Protein AF-T1EJN1-F1 (afdb_monomer_lite)

Radius of gyration: 19.74 Å; chains: 1; bounding box: 43×26×52 Å

Foldseek 3Di:
DDDPCQALPPDQPDPVSNSNPPCPPNEDPQWDQFPVRDTDGVCQQCPPDCPVVVCSSNPPPADPQWDQFPPQRDTHHLCQQLVVDQPSDDVVDDTSVSNPPD

Sequence (102 aa):
CLENSAKCNGTVECKDGSDEKDCFHKCQDNQFQCANDQCVDINNKCDGANDCGDGSDEQNCCHLEYFKCLTTGKCLPPQHLCDGTPDCSDPGIFDNSDESQC

Secondary structure (DSSP, 8-state):
---GGGTTSSS--STT-HHHHS-S--S-TTEEEPTTS-EEEGGGTTSSS-TTSSSHHHHT---TTSEEPTTT--EE-GGGSSSSS-TT-BTTB---TTTTT-

Structure (mmCIF, N/CA/C/O backbone):
data_AF-T1EJN1-F1
#
_entry.id   AF-T1EJN1-F1
#
loop_
_atom_site.group_PDB
_atom_site.id
_atom_site.type_symbol
_atom_site.label_atom_id
_atom_site.label_alt_id
_atom_site.label_comp_id
_atom_site.label_asym_id
_atom_site.label_entity_id
_atom_site.label_seq_id
_atom_site.pdbx_PDB_ins_code
_atom_site.Cartn_x
_atom_site.Cartn_y
_atom_site.Cartn_z
_atom_site.occupancy
_atom_site.B_iso_or_equiv
_atom_site.auth_seq_id
_atom_site.auth_comp_id
_atom_site.auth_asym_id
_atom_site.auth_atom_id
_atom_site.pdbx_PDB_model_num
ATOM 1 N N . CYS A 1 1 ? -21.432 -4.642 32.708 1.00 56.53 1 CYS A N 1
ATOM 2 C CA . CYS A 1 1 ? -20.525 -3.988 31.748 1.00 56.53 1 CYS A CA 1
ATOM 3 C C . CYS A 1 1 ? -20.874 -4.576 30.399 1.00 56.53 1 CYS A C 1
ATOM 5 O O . CYS A 1 1 ? -21.064 -5.787 30.356 1.00 56.53 1 CYS A O 1
ATOM 7 N N . LEU A 1 2 ? -21.158 -3.721 29.420 1.00 65.62 2 LEU A N 1
ATOM 8 C CA . LEU A 1 2 ? -21.819 -4.092 28.171 1.00 65.62 2 LEU A CA 1
ATOM 9 C C . LEU A 1 2 ? -21.049 -5.170 27.391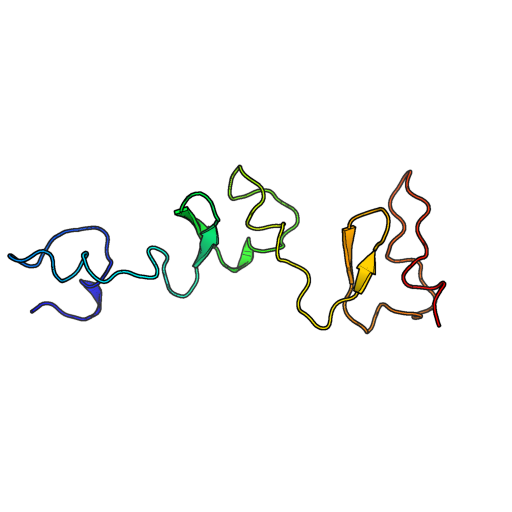 1.00 65.62 2 LEU A C 1
ATOM 11 O O . LEU A 1 2 ? -19.879 -5.436 27.666 1.00 65.62 2 LEU A O 1
ATOM 15 N N . GLU A 1 3 ? -21.755 -5.821 26.466 1.00 65.69 3 GLU A N 1
ATOM 16 C CA . GLU A 1 3 ? -21.208 -6.813 25.537 1.00 65.69 3 GLU A CA 1
ATOM 17 C C . GLU A 1 3 ? -19.947 -6.297 24.829 1.00 65.69 3 GLU A C 1
ATOM 19 O O . GLU A 1 3 ? -19.773 -5.092 24.667 1.00 65.69 3 GLU A O 1
ATOM 24 N N . ASN A 1 4 ? -19.080 -7.206 24.361 1.00 60.66 4 ASN A N 1
ATOM 25 C CA . ASN A 1 4 ? -17.835 -6.860 23.652 1.00 60.66 4 ASN A CA 1
ATOM 26 C C . ASN A 1 4 ? -18.035 -5.845 22.510 1.00 60.66 4 ASN A C 1
ATOM 28 O O . ASN A 1 4 ? -17.113 -5.106 22.195 1.00 60.66 4 ASN A O 1
ATOM 32 N N . SER A 1 5 ? -19.237 -5.783 21.928 1.00 63.69 5 SER A N 1
ATOM 33 C CA . SER A 1 5 ? -19.585 -4.845 20.858 1.00 63.69 5 SER A CA 1
ATOM 34 C C . SER A 1 5 ? -19.685 -3.376 21.295 1.00 63.69 5 SER A C 1
ATOM 36 O O . SER A 1 5 ? -19.709 -2.504 20.433 1.00 63.69 5 SER A O 1
ATOM 38 N N . ALA A 1 6 ? -19.774 -3.101 22.598 1.00 70.94 6 ALA A N 1
ATOM 39 C CA . ALA A 1 6 ? -19.781 -1.748 23.155 1.00 70.94 6 ALA A CA 1
ATOM 40 C C . ALA A 1 6 ? -18.375 -1.248 23.515 1.00 70.94 6 ALA A C 1
ATOM 42 O O . ALA A 1 6 ? -18.224 -0.145 24.018 1.00 70.94 6 ALA A O 1
ATOM 43 N N . LYS A 1 7 ? -17.338 -2.069 23.319 1.00 72.19 7 LYS A N 1
ATOM 44 C CA . LYS A 1 7 ? -15.951 -1.673 23.552 1.00 72.19 7 LYS A CA 1
ATOM 45 C C . LYS A 1 7 ? -15.420 -1.004 22.283 1.00 72.19 7 LYS A C 1
ATOM 47 O O . LYS A 1 7 ? -15.498 -1.618 21.222 1.00 72.19 7 LYS A O 1
ATOM 52 N N . CYS A 1 8 ? -14.849 0.194 22.393 1.00 72.75 8 CYS A N 1
ATOM 53 C CA . CYS A 1 8 ? -14.272 0.937 21.267 1.00 72.75 8 CYS A CA 1
ATOM 54 C C . CYS A 1 8 ? -15.258 1.218 20.116 1.00 72.75 8 CYS A C 1
ATOM 56 O O . CYS A 1 8 ? -14.876 1.190 18.945 1.00 72.75 8 CYS A O 1
ATOM 58 N N . ASN A 1 9 ? -16.534 1.452 20.419 1.00 74.31 9 ASN A N 1
ATOM 59 C CA . ASN A 1 9 ? -17.544 1.758 19.406 1.00 74.31 9 ASN A CA 1
ATOM 60 C C . ASN A 1 9 ? -17.737 3.268 19.180 1.00 74.31 9 ASN A C 1
ATOM 62 O O . ASN A 1 9 ? -18.583 3.668 18.378 1.00 74.31 9 ASN A O 1
ATOM 66 N N . GLY A 1 10 ? -16.955 4.109 19.862 1.00 71.00 10 GLY A N 1
ATOM 67 C CA . GLY A 1 10 ? -17.003 5.563 19.731 1.00 71.00 10 GLY A CA 1
ATOM 68 C C . GLY A 1 10 ? -18.109 6.223 20.555 1.00 71.00 10 GLY A C 1
ATOM 69 O O . GLY A 1 10 ? -18.288 7.442 20.473 1.00 71.00 10 GLY A O 1
ATOM 70 N N . THR A 1 11 ? -18.843 5.458 21.365 1.00 72.38 11 THR A N 1
ATOM 71 C CA . THR A 1 11 ? -19.845 5.973 22.299 1.00 72.38 11 THR A CA 1
ATOM 72 C C . THR A 1 11 ? -19.515 5.563 23.723 1.00 72.38 11 THR A C 1
ATOM 74 O O . THR A 1 11 ? -19.349 4.393 24.026 1.00 72.38 11 THR A O 1
ATOM 77 N N . VAL A 1 12 ? -19.455 6.544 24.628 1.00 78.56 12 VAL A N 1
ATOM 78 C CA . VAL A 1 12 ? -19.285 6.275 26.060 1.00 78.56 12 VAL A CA 1
ATOM 79 C C . VAL A 1 12 ? -20.608 5.757 26.619 1.00 78.56 12 VAL A C 1
ATOM 81 O O . VAL A 1 12 ? -21.506 6.532 26.957 1.00 78.56 12 VAL A O 1
ATOM 84 N N . GLU A 1 13 ? -20.730 4.441 26.710 1.00 78.44 13 GLU A N 1
ATOM 85 C CA . GLU A 1 13 ? -21.891 3.743 27.255 1.00 78.44 13 GLU A CA 1
ATOM 86 C C . GLU A 1 13 ? -21.646 3.299 28.704 1.00 78.44 13 GLU A C 1
ATOM 88 O O . GLU A 1 13 ? -22.573 3.223 29.521 1.00 78.44 13 GLU A O 1
ATOM 93 N N . CYS A 1 14 ? -20.388 3.058 29.082 1.00 78.12 14 CYS A N 1
ATOM 94 C CA . CYS A 1 14 ? -20.028 2.796 30.469 1.00 78.12 14 CYS A CA 1
ATOM 95 C C . CYS A 1 14 ? -19.942 4.102 31.273 1.00 7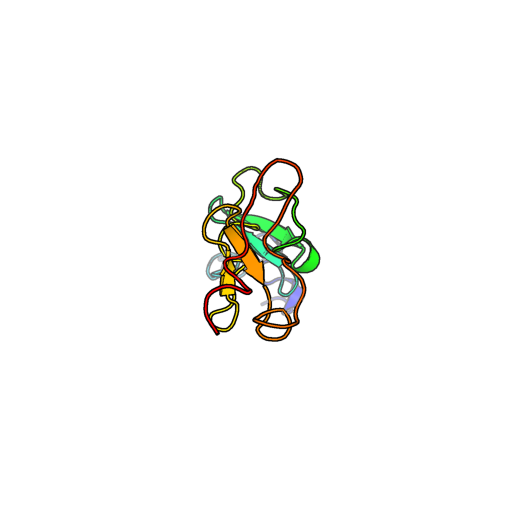8.12 14 CYS A C 1
ATOM 97 O O . CYS A 1 14 ? -19.319 5.076 30.867 1.00 78.12 14 CYS A O 1
ATOM 99 N N . LYS A 1 15 ? -20.493 4.102 32.499 1.00 79.94 15 LYS A N 1
ATOM 100 C CA . LYS A 1 15 ? -20.449 5.258 33.427 1.00 79.94 15 LYS A CA 1
ATOM 101 C C . LYS A 1 15 ? -19.043 5.800 33.694 1.00 79.94 15 LYS A C 1
ATOM 103 O O . LYS A 1 15 ? -18.898 6.977 34.000 1.00 79.94 15 LYS A O 1
ATOM 108 N N . ASP A 1 16 ? -18.042 4.929 33.636 1.00 77.81 16 ASP A N 1
ATOM 109 C CA . ASP A 1 16 ? -16.638 5.274 33.852 1.00 77.81 16 ASP A CA 1
ATOM 110 C C . ASP A 1 16 ? -15.884 5.521 32.526 1.00 77.81 16 ASP A C 1
ATOM 112 O O . ASP A 1 16 ? -14.708 5.871 32.535 1.00 77.81 16 ASP A O 1
ATOM 116 N N . GLY A 1 17 ? -16.543 5.375 31.370 1.00 72.56 17 GLY A N 1
ATOM 117 C CA . GLY A 1 17 ? -15.942 5.508 30.037 1.00 72.56 17 GLY A CA 1
ATOM 118 C C . GLY A 1 17 ? -14.856 4.481 29.730 1.00 72.56 17 GLY A C 1
ATOM 119 O O . GLY A 1 17 ? -14.036 4.694 28.843 1.00 72.56 17 GLY A O 1
ATOM 120 N N . SER A 1 18 ? -14.785 3.398 30.507 1.00 79.00 18 SER A N 1
ATOM 121 C CA . SER A 1 18 ? -13.757 2.360 30.383 1.00 79.00 18 SER A CA 1
ATOM 122 C C . SER A 1 18 ? -13.850 1.582 29.066 1.00 79.00 18 SER A C 1
ATOM 124 O O . SER A 1 18 ? -12.876 0.966 28.650 1.00 79.00 18 SER A O 1
ATOM 126 N N . ASP A 1 19 ? -15.012 1.618 28.424 1.00 75.88 19 ASP A N 1
ATOM 127 C CA . ASP A 1 19 ? -15.275 1.112 27.081 1.00 75.88 19 ASP A CA 1
ATOM 128 C C . ASP A 1 19 ? -14.514 1.864 25.979 1.00 75.88 19 ASP A C 1
ATOM 130 O O . ASP A 1 19 ? -14.182 1.250 24.972 1.00 75.88 19 ASP A O 1
ATOM 134 N N . GLU A 1 20 ? -14.149 3.131 26.205 1.00 77.94 20 GLU A N 1
ATOM 135 C CA . GLU A 1 20 ? -13.497 4.003 25.208 1.00 77.94 20 GLU A CA 1
ATOM 136 C C . GLU A 1 20 ? -12.099 4.504 25.633 1.00 77.94 20 GLU A C 1
ATOM 138 O O . GLU A 1 20 ? -11.405 5.180 24.873 1.00 77.94 20 GLU A O 1
ATOM 143 N N . LYS A 1 21 ? -11.660 4.204 26.862 1.00 69.88 21 LYS A N 1
ATOM 144 C CA . LYS A 1 21 ? -10.393 4.712 27.431 1.00 69.88 21 LYS A CA 1
ATOM 145 C C . LYS A 1 21 ? -9.163 3.852 27.138 1.00 69.88 21 LYS A C 1
ATOM 147 O O . LYS A 1 21 ? -8.060 4.388 27.117 1.00 69.88 21 LYS A O 1
ATOM 152 N N . ASP A 1 22 ? -9.340 2.550 26.929 1.00 66.94 22 ASP A N 1
ATOM 153 C CA . ASP A 1 22 ? -8.258 1.587 26.660 1.00 66.94 22 ASP A CA 1
ATOM 154 C C . ASP A 1 22 ? -8.336 1.078 25.213 1.00 66.94 22 ASP A C 1
ATOM 156 O O . ASP A 1 22 ? -8.319 -0.119 24.933 1.00 66.94 22 ASP A O 1
ATOM 160 N N . CYS A 1 23 ? -8.499 2.019 24.282 1.00 65.56 23 CYS A N 1
ATOM 161 C CA . CYS A 1 23 ? -8.562 1.733 22.860 1.00 65.56 23 CYS A CA 1
ATOM 162 C C . CYS A 1 23 ? -7.226 2.081 22.196 1.00 65.56 23 CYS A C 1
ATOM 164 O O . CYS A 1 23 ? -7.053 3.155 21.622 1.00 65.56 23 CYS A O 1
ATOM 166 N N . PHE A 1 24 ? -6.251 1.177 22.315 1.00 57.72 24 PHE A N 1
ATOM 167 C CA . PHE A 1 24 ? -4.946 1.307 21.648 1.00 57.72 24 PHE A CA 1
ATOM 168 C C . PHE A 1 24 ? -5.035 1.185 20.115 1.00 57.72 24 PHE A C 1
ATOM 170 O O . PHE A 1 24 ? -4.074 1.500 19.421 1.00 57.72 24 PHE A O 1
ATOM 177 N N . HIS A 1 25 ? -6.186 0.747 19.600 1.00 58.06 25 HIS A N 1
ATOM 178 C CA . HIS A 1 25 ? -6.516 0.658 18.184 1.00 58.06 25 HIS A CA 1
ATOM 179 C C . HIS A 1 25 ? -7.887 1.315 18.001 1.00 58.06 25 HIS A C 1
ATOM 181 O O . HIS A 1 25 ? -8.909 0.704 18.291 1.00 58.06 25 HIS A O 1
ATOM 187 N N . LYS A 1 26 ? -7.929 2.590 17.597 1.00 64.62 26 LYS A N 1
ATOM 188 C CA . LYS A 1 26 ? -9.205 3.298 17.348 1.00 64.62 26 LYS A CA 1
ATOM 189 C C . LYS A 1 26 ? -9.948 2.781 16.113 1.00 64.62 26 LYS A C 1
ATOM 191 O O . LYS A 1 26 ? -11.087 3.170 15.872 1.00 64.62 26 LYS A O 1
ATOM 196 N N . CYS A 1 27 ? -9.279 1.950 15.326 1.00 71.94 27 CYS A N 1
ATOM 197 C CA . CYS A 1 27 ? -9.782 1.383 14.094 1.00 71.94 27 CYS A CA 1
ATOM 198 C C . CYS A 1 27 ? -10.296 -0.038 14.344 1.00 71.94 27 CYS A C 1
ATOM 200 O O . CYS A 1 27 ? -9.790 -0.743 15.217 1.00 71.94 27 CYS A O 1
ATOM 202 N N . GLN A 1 28 ? -11.322 -0.446 13.595 1.00 70.19 28 GLN A N 1
ATOM 203 C CA . GLN A 1 28 ? -11.839 -1.819 13.619 1.00 70.19 28 GLN A CA 1
ATOM 204 C C . GLN A 1 28 ? -10.732 -2.826 13.246 1.00 70.19 28 GLN A C 1
ATOM 206 O O . GLN A 1 28 ? -9.780 -2.456 12.566 1.00 70.19 28 GLN A O 1
ATOM 211 N N . ASP A 1 29 ? -10.883 -4.109 13.596 1.00 70.31 29 ASP A N 1
ATOM 212 C CA . ASP A 1 29 ? -9.928 -5.178 13.223 1.00 70.31 29 ASP A CA 1
ATOM 213 C C . ASP A 1 29 ? -9.609 -5.229 11.711 1.00 70.31 29 ASP A C 1
ATOM 215 O O . ASP A 1 29 ? -8.514 -5.621 11.317 1.00 70.31 29 ASP A O 1
ATOM 219 N N . ASN A 1 30 ? -10.546 -4.799 10.859 1.00 75.62 30 ASN A N 1
ATOM 220 C CA . ASN A 1 30 ? -10.378 -4.740 9.402 1.00 75.62 30 ASN A CA 1
ATOM 221 C C . ASN A 1 30 ? -9.975 -3.349 8.881 1.00 75.62 30 ASN A C 1
ATOM 223 O O . ASN A 1 30 ? -10.140 -3.062 7.696 1.00 75.62 30 ASN A O 1
ATOM 227 N N . GLN A 1 31 ? -9.486 -2.462 9.742 1.00 83.25 31 GLN A N 1
ATOM 228 C CA . GLN A 1 31 ? -9.096 -1.108 9.372 1.00 83.25 31 GLN A CA 1
ATOM 229 C C . GLN A 1 31 ? -7.643 -0.831 9.748 1.00 83.25 31 GLN A C 1
ATOM 231 O O . GLN A 1 31 ? -7.165 -1.222 10.809 1.00 83.25 31 GLN A O 1
ATOM 236 N N . PHE A 1 32 ? -6.941 -0.118 8.873 1.00 82.38 32 PHE A N 1
ATOM 237 C CA . PHE A 1 32 ? -5.589 0.358 9.113 1.00 82.38 32 PHE A CA 1
ATOM 238 C C . PHE A 1 32 ? -5.622 1.755 9.741 1.00 82.38 32 PHE A C 1
ATOM 240 O O . PHE A 1 32 ? -6.276 2.664 9.227 1.00 82.38 32 PHE A O 1
ATOM 247 N N . GLN A 1 33 ? -4.902 1.922 10.853 1.00 83.44 33 GLN A N 1
ATOM 248 C CA . GLN A 1 33 ? -4.695 3.220 11.490 1.00 83.44 33 GLN A CA 1
ATOM 249 C C . GLN A 1 33 ? -3.507 3.938 10.850 1.00 83.44 33 GLN A C 1
ATOM 251 O O . GLN A 1 33 ? -2.363 3.493 10.950 1.00 83.44 33 GLN A O 1
ATOM 256 N N . CYS A 1 34 ? -3.774 5.084 10.246 1.00 82.75 34 CYS A N 1
ATOM 257 C CA . CYS A 1 34 ? -2.751 5.954 9.688 1.00 82.75 34 CYS A CA 1
ATOM 258 C C . CYS A 1 34 ? -2.063 6.812 10.741 1.00 82.75 34 CYS A C 1
ATOM 260 O O . CYS A 1 34 ? -2.543 6.959 11.866 1.00 82.75 34 CYS A O 1
ATOM 262 N N . ALA A 1 35 ? -0.952 7.449 10.359 1.00 80.88 35 ALA A N 1
ATOM 263 C CA . ALA A 1 35 ? -0.190 8.302 11.265 1.00 80.88 35 ALA A CA 1
ATOM 264 C C . ALA A 1 35 ? -0.955 9.563 11.706 1.00 80.88 35 ALA A C 1
ATOM 266 O O . ALA A 1 35 ? -0.604 10.140 12.731 1.00 80.88 35 ALA A O 1
ATOM 267 N N . ASN A 1 36 ? -2.005 9.971 10.979 1.00 78.00 36 ASN A N 1
ATOM 268 C CA . ASN A 1 36 ? -2.920 11.051 11.384 1.00 78.00 36 ASN A CA 1
ATOM 269 C C . ASN A 1 36 ? -4.134 10.572 12.195 1.00 78.00 36 ASN A C 1
ATOM 271 O O . ASN A 1 36 ? -5.140 11.277 12.263 1.00 78.00 36 ASN A O 1
ATOM 275 N N . ASP A 1 37 ? -4.077 9.370 12.776 1.00 77.56 37 ASP A N 1
ATOM 276 C CA . ASP A 1 37 ? -5.176 8.758 13.537 1.00 77.56 37 ASP A CA 1
ATOM 277 C C . ASP A 1 37 ? -6.467 8.536 12.722 1.00 77.56 37 ASP A C 1
ATOM 279 O O . ASP A 1 37 ? -7.529 8.265 13.290 1.00 77.56 37 ASP A O 1
ATOM 283 N N . GLN A 1 38 ? -6.390 8.622 11.389 1.00 81.94 38 GLN A N 1
ATOM 284 C CA . GLN A 1 38 ? -7.467 8.199 10.499 1.00 81.94 38 GLN A CA 1
ATOM 285 C C . GLN A 1 38 ? -7.486 6.680 10.346 1.00 81.94 38 GLN A C 1
ATOM 287 O O . GLN A 1 38 ? -6.442 6.033 10.300 1.00 81.94 38 GLN A O 1
ATOM 292 N N . CYS A 1 39 ? -8.693 6.134 10.221 1.00 82.31 39 CYS A N 1
ATOM 293 C CA . CYS A 1 39 ? -8.923 4.728 9.932 1.00 82.31 39 CYS A CA 1
ATOM 294 C C . CYS A 1 39 ? -9.353 4.579 8.476 1.00 82.31 39 CYS A C 1
ATOM 296 O O . CYS A 1 39 ? -10.380 5.136 8.080 1.00 82.31 39 CYS A O 1
ATOM 298 N N . VAL A 1 40 ? -8.589 3.814 7.709 1.00 83.44 40 VAL A N 1
ATOM 299 C CA . VAL A 1 40 ? -8.940 3.394 6.347 1.00 83.44 40 VAL A CA 1
ATOM 300 C C . VAL A 1 40 ? -9.174 1.895 6.330 1.00 83.44 40 VAL A C 1
ATOM 302 O O . VAL A 1 40 ? -8.799 1.194 7.270 1.00 83.44 40 VAL A O 1
ATOM 305 N N . ASP A 1 41 ? -9.848 1.388 5.306 1.00 84.56 41 ASP A N 1
ATOM 306 C CA . ASP A 1 41 ? -10.032 -0.054 5.182 1.00 84.56 41 ASP A CA 1
ATOM 307 C C . ASP A 1 41 ? -8.671 -0.739 5.001 1.00 84.56 41 ASP A C 1
ATOM 309 O O . ASP A 1 41 ? -7.781 -0.195 4.349 1.00 84.56 41 ASP A O 1
ATOM 313 N N . ILE A 1 42 ? -8.482 -1.930 5.571 1.00 78.38 42 ILE A N 1
ATOM 314 C CA . ILE A 1 42 ? -7.225 -2.668 5.394 1.00 78.38 42 ILE A CA 1
ATOM 315 C C . ILE A 1 42 ? -6.969 -3.021 3.921 1.00 78.38 42 ILE A C 1
ATOM 317 O O . ILE A 1 42 ? -5.817 -3.218 3.546 1.00 78.38 42 ILE A O 1
ATOM 321 N N . ASN A 1 43 ? -8.016 -3.066 3.085 1.00 80.12 43 ASN A N 1
ATOM 322 C CA . ASN A 1 43 ? -7.882 -3.223 1.635 1.00 80.12 43 ASN A CA 1
ATOM 323 C C . ASN A 1 43 ? -7.347 -1.965 0.938 1.00 80.12 43 ASN A C 1
ATOM 325 O O . ASN A 1 43 ? -6.765 -2.099 -0.131 1.00 80.12 43 ASN A O 1
ATOM 329 N N . ASN A 1 44 ? -7.521 -0.785 1.540 1.00 81.44 44 ASN A N 1
ATOM 330 C CA . ASN A 1 44 ? -6.987 0.482 1.030 1.00 81.44 44 ASN A CA 1
ATOM 331 C C . ASN A 1 44 ? -5.560 0.731 1.531 1.00 81.44 44 ASN A C 1
ATOM 333 O O . ASN A 1 44 ? -4.929 1.725 1.206 1.00 81.44 44 ASN A O 1
ATOM 337 N N . LYS A 1 45 ? -5.024 -0.162 2.367 1.00 80.06 45 LYS A N 1
ATOM 338 C CA . LYS A 1 45 ? -3.610 -0.132 2.705 1.00 80.06 45 LYS A CA 1
ATOM 339 C C . LYS A 1 45 ? -2.836 -0.667 1.500 1.00 80.06 45 LYS A C 1
ATOM 341 O O . LYS A 1 45 ? -2.975 -1.850 1.186 1.00 80.06 45 LYS A O 1
ATOM 346 N N . CYS A 1 46 ? -1.947 0.134 0.918 1.00 75.06 46 CYS A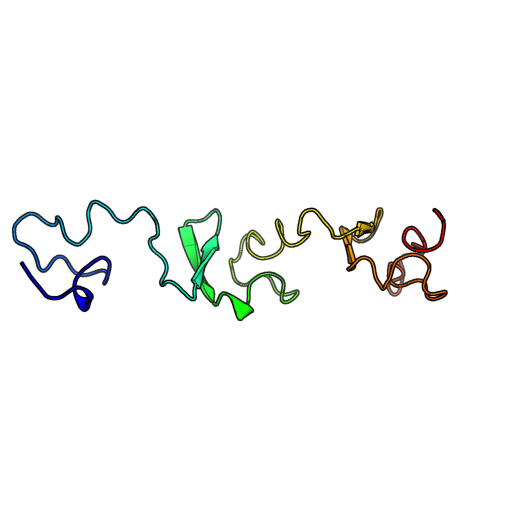 N 1
ATOM 347 C CA . CYS A 1 46 ? -1.116 -0.268 -0.224 1.00 75.06 46 CYS A CA 1
ATOM 348 C C . CYS A 1 46 ? -1.892 -0.471 -1.525 1.00 75.06 46 CYS A C 1
ATOM 350 O O . CYS A 1 46 ? -1.512 -1.329 -2.330 1.00 75.06 46 CYS A O 1
ATOM 352 N N . ASP A 1 47 ? -2.985 0.258 -1.723 1.00 77.38 47 ASP A N 1
ATOM 353 C CA . ASP A 1 47 ? -3.807 0.151 -2.928 1.00 77.38 47 ASP A CA 1
ATOM 354 C C . ASP A 1 47 ? -3.368 1.123 -4.041 1.00 77.38 47 ASP A C 1
ATOM 356 O O . ASP A 1 47 ? -3.896 1.079 -5.157 1.00 77.38 47 ASP A O 1
ATOM 360 N N . GLY A 1 48 ? -2.346 1.944 -3.778 1.00 72.38 48 GLY A N 1
ATOM 361 C CA . GLY A 1 48 ? -1.823 2.936 -4.714 1.00 72.38 48 GLY A CA 1
ATOM 362 C C . GLY A 1 48 ? -2.561 4.274 -4.668 1.00 72.38 48 GLY A C 1
ATOM 363 O O . GLY A 1 48 ? -2.216 5.177 -5.441 1.00 72.38 48 GLY A O 1
ATOM 364 N N . ALA A 1 49 ? -3.562 4.420 -3.800 1.00 77.88 49 ALA A N 1
ATOM 365 C CA . ALA A 1 49 ? -4.251 5.667 -3.520 1.00 77.88 49 ALA A CA 1
ATOM 366 C C . ALA A 1 49 ? -3.848 6.194 -2.137 1.00 77.88 49 ALA A C 1
ATOM 368 O O . ALA A 1 49 ? -3.357 5.477 -1.286 1.00 77.88 49 ALA A O 1
ATOM 369 N N . ASN A 1 50 ? -3.956 7.510 -1.951 1.00 82.44 50 ASN A N 1
ATOM 370 C CA . ASN A 1 50 ? -3.724 8.128 -0.650 1.00 82.44 50 ASN A CA 1
ATOM 371 C C . ASN A 1 50 ? -5.080 8.297 0.037 1.00 82.44 50 ASN A C 1
ATOM 373 O O . ASN A 1 50 ? -5.693 9.369 -0.036 1.00 82.44 50 ASN A O 1
ATOM 377 N N . ASP A 1 51 ? -5.545 7.231 0.672 1.00 82.94 51 ASP A N 1
ATOM 378 C CA . ASP A 1 51 ? -6.822 7.172 1.377 1.00 82.94 51 ASP A CA 1
ATOM 379 C C . ASP A 1 51 ? -6.754 7.869 2.731 1.00 82.94 51 ASP A C 1
ATOM 381 O O . ASP A 1 51 ? -7.767 8.370 3.232 1.00 82.94 51 ASP A O 1
ATOM 385 N N . CYS A 1 52 ? -5.557 7.984 3.309 1.00 82.62 52 CYS A N 1
ATOM 386 C CA . CYS A 1 52 ? -5.379 8.694 4.570 1.00 82.62 52 CYS A CA 1
ATOM 387 C C . CYS A 1 52 ? -5.161 10.198 4.464 1.00 82.62 5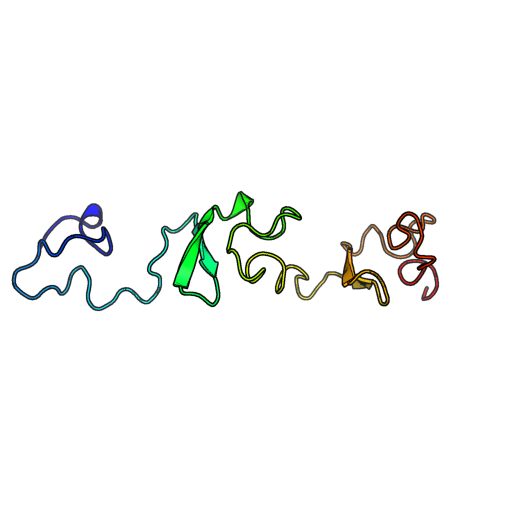2 CYS A C 1
ATOM 389 O O . CYS A 1 52 ? -5.061 10.881 5.481 1.00 82.62 52 CYS A O 1
ATOM 391 N N . GLY A 1 53 ? -5.081 10.746 3.255 1.00 81.44 53 GLY A N 1
ATOM 392 C CA . GLY A 1 53 ? -4.771 12.154 3.004 1.00 81.44 53 GLY A CA 1
ATOM 393 C C . GLY A 1 53 ? -3.302 12.530 3.241 1.00 81.44 53 GLY A C 1
ATOM 394 O O . GLY A 1 53 ? -2.813 13.480 2.630 1.00 81.44 53 GLY A O 1
ATOM 395 N N . ASP A 1 54 ? -2.568 11.777 4.062 1.00 79.88 54 ASP A N 1
ATOM 396 C CA . ASP A 1 54 ? -1.138 11.972 4.327 1.00 79.88 54 ASP A CA 1
ATOM 397 C C . ASP A 1 54 ? -0.215 10.927 3.676 1.00 79.88 54 ASP A C 1
ATOM 399 O O . ASP A 1 54 ? 1.005 11.097 3.672 1.00 79.88 54 ASP A O 1
ATOM 403 N N . GLY A 1 55 ? -0.793 9.880 3.086 1.00 75.50 55 GLY A N 1
ATOM 404 C CA . GLY A 1 55 ? -0.087 8.794 2.412 1.00 75.50 55 GLY A CA 1
ATOM 405 C C . GLY A 1 55 ? 0.478 7.739 3.359 1.00 75.50 55 GLY A C 1
ATOM 406 O O . GLY A 1 55 ? 1.234 6.881 2.912 1.00 75.50 55 GLY A O 1
ATOM 407 N N . SER A 1 56 ? 0.158 7.784 4.657 1.00 82.00 56 SER A N 1
ATOM 408 C CA . SER A 1 56 ? 0.550 6.762 5.642 1.00 82.00 56 SER A CA 1
ATOM 409 C C . SER A 1 56 ? 0.187 5.340 5.228 1.00 82.00 56 SER A C 1
ATOM 411 O O . SER A 1 56 ? 0.944 4.406 5.496 1.00 82.00 56 SER A O 1
ATOM 413 N N . ASP A 1 57 ? -0.975 5.189 4.602 1.00 81.19 57 ASP A N 1
ATOM 414 C CA . ASP A 1 57 ? -1.493 3.948 4.036 1.00 81.19 57 ASP A CA 1
ATOM 415 C C . ASP A 1 57 ? -0.587 3.380 2.935 1.00 81.19 57 ASP A C 1
ATOM 417 O O . ASP A 1 57 ? -0.465 2.161 2.839 1.00 81.19 57 ASP A O 1
ATOM 421 N N . GLU A 1 58 ? 0.164 4.243 2.242 1.00 82.75 58 GLU A N 1
ATOM 422 C CA . GLU A 1 58 ? 1.095 3.904 1.156 1.00 82.75 58 GLU A CA 1
ATOM 423 C C . GLU A 1 58 ? 2.579 3.903 1.582 1.00 82.75 58 GLU A C 1
ATOM 425 O O . GLU A 1 58 ? 3.445 3.335 0.911 1.00 82.75 58 GLU A O 1
ATOM 430 N N . GLN A 1 59 ? 2.927 4.524 2.715 1.00 70.69 59 GLN A N 1
ATOM 431 C CA . GLN A 1 59 ? 4.327 4.691 3.137 1.00 70.69 59 GLN A CA 1
ATOM 432 C C . GLN A 1 59 ? 4.957 3.442 3.773 1.00 70.69 59 GLN A C 1
ATOM 434 O O . GLN A 1 59 ? 6.187 3.343 3.837 1.00 70.69 59 GLN A O 1
ATOM 439 N N . ASN A 1 60 ? 4.158 2.473 4.228 1.00 67.75 60 ASN A N 1
ATOM 440 C CA . ASN A 1 60 ? 4.642 1.251 4.889 1.00 67.75 60 ASN A CA 1
ATOM 441 C C . ASN A 1 60 ? 4.132 -0.027 4.202 1.00 67.75 60 ASN A C 1
ATOM 443 O O . ASN A 1 60 ? 3.610 -0.954 4.830 1.00 67.75 60 ASN A O 1
ATOM 447 N N . CYS A 1 61 ? 4.246 -0.038 2.875 1.00 70.88 61 CYS A N 1
ATOM 448 C CA . CYS A 1 61 ? 3.746 -1.109 2.012 1.00 70.88 61 CYS A CA 1
ATOM 449 C C . CYS A 1 61 ? 4.784 -2.132 1.574 1.00 70.88 61 CYS A C 1
ATOM 451 O O . CYS A 1 61 ? 4.430 -3.212 1.110 1.00 70.88 61 CYS A O 1
ATOM 453 N N . CYS A 1 62 ? 6.065 -1.846 1.792 1.00 68.94 62 CYS A N 1
ATOM 454 C CA . CYS A 1 62 ? 7.095 -2.864 1.671 1.00 68.94 62 CYS A CA 1
ATOM 455 C C . CYS A 1 62 ? 7.058 -3.723 2.930 1.00 68.94 62 CYS A C 1
ATOM 457 O O . CYS A 1 62 ? 7.553 -3.321 3.986 1.00 68.94 62 CYS A O 1
ATOM 459 N N . HIS A 1 63 ? 6.476 -4.916 2.820 1.00 66.25 63 HIS A N 1
ATOM 460 C CA . HIS A 1 63 ? 6.732 -5.950 3.812 1.00 66.25 63 HIS A CA 1
ATOM 461 C C . HIS A 1 63 ? 8.244 -6.238 3.836 1.00 66.25 63 HIS A C 1
ATOM 463 O O . HIS A 1 63 ? 8.928 -6.034 2.835 1.00 66.25 63 HIS A O 1
ATOM 469 N N . LEU A 1 64 ? 8.779 -6.716 4.962 1.00 64.50 64 LEU A N 1
ATOM 470 C CA . LEU A 1 64 ? 10.226 -6.920 5.144 1.00 64.50 64 LEU A CA 1
ATOM 471 C C . LEU A 1 64 ? 10.860 -7.858 4.095 1.00 64.50 64 LEU A C 1
ATOM 473 O O . LEU A 1 64 ? 12.076 -7.848 3.935 1.00 64.50 64 LEU A O 1
ATOM 477 N N . GLU A 1 65 ? 10.045 -8.641 3.385 1.00 65.56 65 GLU A N 1
ATOM 478 C CA . GLU A 1 65 ? 10.469 -9.575 2.334 1.00 65.56 65 GLU A CA 1
ATOM 479 C C . GLU A 1 65 ? 10.263 -9.050 0.898 1.00 65.56 65 GLU A C 1
ATOM 481 O O . GLU A 1 65 ? 10.466 -9.793 -0.058 1.00 65.56 65 GLU A O 1
ATOM 486 N N . TYR A 1 66 ? 9.855 -7.789 0.725 1.00 77.00 66 TYR A N 1
ATOM 487 C CA . TYR A 1 66 ? 9.596 -7.174 -0.581 1.00 77.00 66 TYR A CA 1
ATOM 488 C C . TYR A 1 66 ? 10.755 -6.253 -0.963 1.00 77.00 66 TYR A C 1
ATOM 490 O O . TYR A 1 66 ? 11.279 -5.503 -0.135 1.00 77.00 66 TYR A O 1
ATOM 498 N N . PHE A 1 67 ? 11.147 -6.288 -2.234 1.00 81.69 67 PHE A N 1
ATOM 499 C CA . PHE A 1 67 ? 12.188 -5.424 -2.771 1.00 81.69 67 PHE A CA 1
ATOM 500 C C . PHE A 1 67 ? 11.613 -4.063 -3.139 1.00 81.69 67 PHE A C 1
ATOM 502 O O . PHE A 1 67 ? 10.593 -3.965 -3.816 1.00 81.69 67 PHE A O 1
ATOM 509 N N . LYS A 1 68 ? 12.280 -2.997 -2.702 1.00 83.88 68 LYS A N 1
ATOM 510 C CA . LYS A 1 68 ? 11.881 -1.630 -3.023 1.00 83.88 68 LYS A CA 1
ATOM 511 C C . LYS A 1 68 ? 12.680 -1.120 -4.217 1.00 83.88 68 LYS A C 1
ATOM 513 O O . LYS A 1 68 ? 13.899 -0.995 -4.119 1.00 83.88 68 LYS A O 1
ATOM 518 N N . CYS A 1 69 ? 11.994 -0.754 -5.294 1.00 85.44 69 CYS A N 1
ATOM 519 C CA . CYS A 1 69 ? 12.592 -0.088 -6.447 1.00 85.44 69 CYS A CA 1
ATOM 520 C C . CYS A 1 69 ? 13.318 1.192 -6.017 1.00 85.44 69 CYS A C 1
ATOM 522 O O . CYS A 1 69 ? 12.766 1.994 -5.253 1.00 85.44 69 CYS A O 1
ATOM 524 N N . LEU A 1 70 ? 14.536 1.411 -6.520 1.00 80.38 70 LEU A N 1
ATOM 525 C CA . LEU A 1 70 ? 15.374 2.525 -6.071 1.00 80.38 70 LEU A CA 1
ATOM 526 C C . LEU A 1 70 ? 14.807 3.888 -6.478 1.00 80.38 70 LEU A C 1
ATOM 528 O O . LEU A 1 70 ? 14.914 4.841 -5.705 1.00 80.38 70 LEU A O 1
ATOM 532 N N . THR A 1 71 ? 14.199 3.982 -7.661 1.00 80.25 71 THR A N 1
ATOM 533 C CA . THR A 1 71 ? 13.724 5.263 -8.203 1.00 80.25 71 THR A CA 1
ATOM 534 C C . THR A 1 71 ? 12.235 5.485 -7.966 1.00 80.25 71 THR A C 1
ATOM 536 O O . THR A 1 71 ? 11.837 6.552 -7.505 1.00 80.25 71 THR A O 1
ATOM 539 N N . THR A 1 72 ? 11.399 4.489 -8.266 1.00 75.81 72 THR A N 1
ATOM 540 C CA . THR A 1 72 ? 9.935 4.606 -8.140 1.00 75.81 72 THR A CA 1
ATOM 541 C C . THR A 1 72 ? 9.449 4.403 -6.708 1.00 75.81 72 THR A C 1
ATOM 543 O O . THR A 1 72 ? 8.367 4.861 -6.357 1.00 75.81 72 THR A O 1
ATOM 546 N N . GLY A 1 73 ? 10.227 3.713 -5.866 1.00 77.81 73 GLY A N 1
ATOM 547 C CA . GLY A 1 73 ? 9.805 3.335 -4.520 1.00 77.81 73 GLY A CA 1
ATOM 548 C C . GLY A 1 73 ? 8.707 2.269 -4.481 1.00 77.81 73 GLY A C 1
ATOM 549 O O . GLY A 1 73 ? 8.227 1.977 -3.386 1.00 77.81 73 GLY A O 1
ATOM 550 N N . LYS A 1 74 ? 8.339 1.686 -5.636 1.00 78.62 74 LYS A N 1
ATOM 551 C CA . LYS A 1 74 ? 7.431 0.535 -5.738 1.00 78.62 74 LYS A CA 1
ATOM 552 C C . LYS A 1 74 ? 7.998 -0.655 -4.965 1.00 78.62 74 LYS A C 1
ATOM 554 O O . LYS A 1 74 ? 9.206 -0.879 -4.962 1.00 78.62 74 LYS A O 1
ATOM 559 N N . CYS A 1 75 ? 7.116 -1.403 -4.316 1.00 81.75 75 CYS A N 1
ATOM 560 C CA . CYS A 1 75 ? 7.459 -2.601 -3.562 1.00 81.75 75 CYS A CA 1
ATOM 561 C C . CYS A 1 75 ? 7.074 -3.830 -4.380 1.00 81.75 75 CYS A C 1
ATOM 563 O O . CYS A 1 75 ? 5.896 -4.051 -4.649 1.00 81.75 75 CYS A O 1
ATOM 565 N N . LEU A 1 76 ? 8.065 -4.623 -4.766 1.00 80.00 76 LEU A N 1
ATOM 566 C CA . LEU A 1 76 ? 7.896 -5.826 -5.563 1.00 80.00 76 LEU A CA 1
ATOM 567 C C . LEU A 1 76 ? 8.070 -7.067 -4.680 1.00 80.00 76 LEU A C 1
ATOM 569 O O . LEU A 1 76 ? 9.006 -7.124 -3.876 1.00 80.00 76 LEU A O 1
ATOM 573 N N . PRO A 1 77 ? 7.179 -8.066 -4.782 1.00 82.44 77 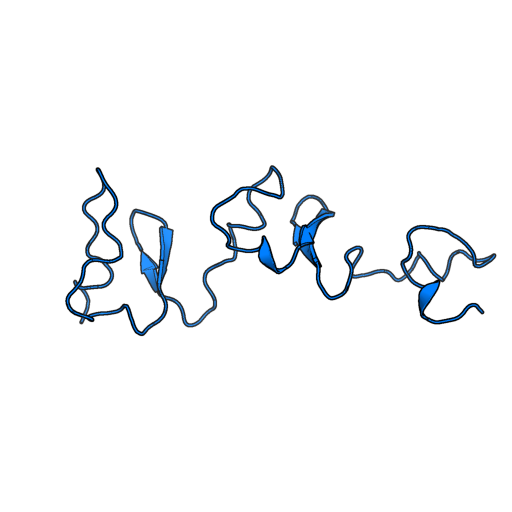PRO A N 1
ATOM 574 C CA . PRO A 1 77 ? 7.400 -9.351 -4.137 1.00 82.44 77 PRO A CA 1
ATOM 575 C C . PRO A 1 77 ? 8.622 -10.052 -4.753 1.00 82.44 77 PRO A C 1
ATOM 577 O O . PRO A 1 77 ? 8.966 -9.795 -5.906 1.00 82.44 77 PRO A O 1
ATOM 580 N N . PRO A 1 78 ? 9.246 -11.001 -4.036 1.00 81.19 78 PRO A N 1
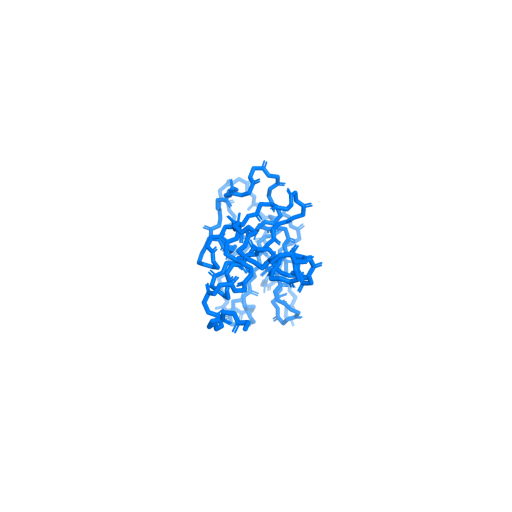ATOM 581 C CA . PRO A 1 78 ? 10.482 -11.651 -4.476 1.00 81.19 78 PRO A CA 1
ATOM 582 C C . PRO A 1 78 ? 10.354 -12.465 -5.773 1.00 81.19 78 PRO A C 1
ATOM 584 O O . PRO A 1 78 ? 11.359 -12.852 -6.351 1.00 81.19 78 PRO A O 1
ATOM 587 N N . GLN A 1 79 ? 9.130 -12.734 -6.233 1.00 83.56 79 GLN A N 1
ATOM 588 C CA . GLN A 1 79 ? 8.857 -13.377 -7.523 1.00 83.56 79 GLN A CA 1
ATOM 589 C C . GLN A 1 79 ? 9.079 -12.457 -8.734 1.00 83.56 79 GLN A C 1
ATOM 591 O O . GLN A 1 79 ? 9.240 -12.978 -9.825 1.00 83.56 79 GLN A O 1
ATOM 596 N N . HIS A 1 80 ? 9.056 -11.136 -8.525 1.00 86.56 80 HIS A N 1
ATOM 597 C CA . HIS A 1 80 ? 9.325 -10.094 -9.526 1.00 86.56 80 HIS A CA 1
ATOM 598 C C . HIS A 1 80 ? 10.773 -9.590 -9.413 1.00 86.56 80 HIS A C 1
ATOM 600 O O . HIS A 1 80 ? 11.091 -8.478 -9.805 1.00 86.56 80 HIS A O 1
ATOM 606 N N . LEU A 1 81 ? 11.646 -10.373 -8.768 1.00 87.00 81 LEU A N 1
ATOM 607 C CA . LEU A 1 81 ? 13.082 -10.127 -8.750 1.00 87.00 81 LEU A CA 1
ATOM 608 C C . LEU A 1 81 ? 13.733 -11.088 -9.730 1.00 87.00 81 LEU A C 1
ATOM 610 O O . LEU A 1 81 ? 13.673 -12.304 -9.526 1.00 87.00 81 LEU A O 1
ATOM 614 N N . CYS A 1 82 ? 14.390 -10.541 -10.748 1.00 87.06 82 CYS A N 1
ATOM 615 C CA . CYS A 1 82 ? 15.065 -11.313 -11.787 1.00 87.06 82 CYS A CA 1
ATOM 616 C C . CYS A 1 82 ? 14.144 -12.313 -12.496 1.00 87.06 82 CYS A C 1
ATOM 618 O O . CYS A 1 82 ? 14.534 -13.453 -12.783 1.00 87.06 82 CYS A O 1
ATOM 620 N N . ASP A 1 83 ? 12.906 -11.899 -12.744 1.00 88.62 83 ASP A N 1
ATOM 621 C CA . ASP A 1 83 ? 11.926 -12.658 -13.510 1.00 88.62 83 ASP A CA 1
ATOM 622 C C . ASP A 1 83 ? 12.056 -12.418 -15.027 1.00 88.62 83 ASP A C 1
ATOM 624 O O . ASP A 1 83 ? 11.384 -13.070 -15.835 1.00 88.62 83 ASP A O 1
ATOM 628 N N . GLY A 1 84 ? 12.996 -11.558 -15.427 1.00 86.00 84 GLY A N 1
ATOM 629 C CA . GLY A 1 84 ? 13.275 -11.196 -16.809 1.00 86.00 84 GLY A CA 1
ATOM 630 C C . GLY A 1 84 ? 12.408 -10.045 -17.311 1.00 86.00 84 GLY A C 1
ATOM 631 O O . GLY A 1 84 ? 12.481 -9.719 -18.504 1.00 86.00 84 GLY A O 1
ATOM 632 N N . THR A 1 85 ? 11.599 -9.432 -16.444 1.00 88.31 85 THR A N 1
ATOM 633 C CA . THR A 1 85 ? 10.790 -8.258 -16.756 1.00 88.31 85 THR A CA 1
ATOM 634 C C . THR A 1 85 ? 11.135 -7.094 -15.829 1.00 88.31 85 THR A C 1
ATOM 636 O O . THR A 1 85 ? 11.192 -7.273 -14.629 1.00 88.31 85 THR A O 1
ATOM 639 N N . PRO A 1 86 ? 11.390 -5.883 -16.363 1.00 87.12 86 PRO A N 1
ATOM 640 C CA . PRO A 1 86 ? 11.686 -4.726 -15.526 1.00 87.12 86 PRO A CA 1
ATOM 641 C C . PRO A 1 86 ? 10.392 -4.171 -14.918 1.00 87.12 86 PRO A C 1
ATOM 643 O O . PRO A 1 86 ? 9.772 -3.258 -15.474 1.00 87.12 86 PRO A O 1
ATOM 646 N N . ASP A 1 87 ? 9.990 -4.707 -13.772 1.00 86.06 87 ASP A N 1
ATOM 647 C CA . ASP A 1 87 ? 8.785 -4.319 -13.036 1.00 86.06 87 ASP A CA 1
ATOM 648 C C . ASP A 1 87 ? 8.943 -2.963 -12.332 1.00 86.06 87 ASP A C 1
ATOM 650 O O . ASP A 1 87 ? 7.961 -2.253 -12.077 1.00 86.06 87 ASP A O 1
ATOM 654 N N . CYS A 1 88 ? 10.183 -2.541 -12.066 1.00 86.25 88 CYS A N 1
ATOM 655 C CA . CYS A 1 88 ? 10.449 -1.206 -11.538 1.00 86.25 88 CYS A CA 1
ATOM 656 C C . CYS A 1 88 ? 10.327 -0.085 -12.584 1.00 86.25 88 CYS A C 1
ATOM 658 O O . CYS A 1 88 ? 10.307 1.092 -12.202 1.00 86.25 88 CYS A O 1
ATOM 660 N N . SER A 1 89 ? 10.217 -0.408 -13.878 1.00 86.12 89 SER A N 1
ATOM 661 C CA . SER A 1 89 ? 10.141 0.585 -14.953 1.00 86.12 89 SER A CA 1
ATOM 662 C C . SER A 1 89 ? 8.718 1.129 -15.121 1.00 86.12 89 SER A C 1
ATOM 664 O O . SER A 1 89 ? 7.790 0.408 -15.473 1.00 86.12 89 SER A O 1
ATOM 666 N N . ASP A 1 90 ? 8.552 2.437 -14.926 1.00 81.88 90 ASP A N 1
ATOM 667 C CA . ASP A 1 90 ? 7.290 3.165 -15.126 1.00 81.88 90 ASP A CA 1
ATOM 668 C C . ASP A 1 90 ? 7.458 4.157 -16.298 1.00 81.88 90 ASP A C 1
ATOM 670 O O . ASP A 1 90 ? 8.583 4.587 -16.573 1.00 81.88 90 ASP A O 1
ATOM 674 N N . PRO A 1 91 ? 6.411 4.540 -17.051 1.00 77.38 91 PRO A N 1
ATOM 675 C CA . PRO A 1 91 ? 6.522 5.524 -18.129 1.00 77.38 91 PRO A CA 1
ATOM 676 C C . PRO A 1 91 ? 7.241 6.821 -17.710 1.00 77.38 91 PRO A C 1
ATOM 678 O O . PRO A 1 91 ? 6.706 7.665 -16.997 1.00 77.38 91 PRO A O 1
ATOM 681 N N . GLY A 1 92 ? 8.462 7.004 -18.223 1.00 79.81 92 GLY A N 1
ATOM 682 C CA . GLY A 1 92 ? 9.325 8.152 -17.918 1.00 79.81 92 GLY A CA 1
ATOM 683 C C . GLY A 1 92 ? 10.367 7.900 -16.822 1.00 79.81 92 GLY A C 1
ATOM 684 O O . GLY A 1 92 ? 11.211 8.766 -16.596 1.00 79.81 92 GLY A O 1
ATOM 685 N N . ILE A 1 93 ? 10.362 6.721 -16.195 1.00 80.75 93 ILE A N 1
ATOM 686 C CA . ILE A 1 93 ? 11.361 6.271 -15.225 1.00 80.75 93 ILE A CA 1
ATOM 687 C C . ILE A 1 93 ? 12.006 4.976 -15.722 1.00 80.75 93 ILE A C 1
ATOM 689 O O . ILE A 1 93 ? 11.382 3.920 -15.770 1.00 80.75 93 ILE A O 1
ATOM 693 N N . PHE A 1 94 ? 13.285 5.071 -16.090 1.00 82.00 94 PHE A N 1
ATOM 694 C CA . PHE A 1 94 ? 14.103 3.903 -16.398 1.00 82.00 94 PHE A CA 1
ATOM 695 C C . PHE A 1 94 ? 14.699 3.361 -15.100 1.00 82.00 94 PHE A C 1
ATOM 697 O O . PHE A 1 94 ? 15.699 3.882 -14.608 1.00 82.00 94 PHE A O 1
ATOM 704 N N . ASP A 1 95 ? 14.055 2.342 -14.545 1.00 83.75 95 ASP A N 1
ATOM 705 C CA . ASP A 1 95 ? 14.512 1.641 -13.352 1.00 83.75 95 ASP A CA 1
ATOM 706 C C . ASP A 1 95 ? 14.377 0.136 -13.592 1.00 83.75 95 ASP A C 1
ATOM 708 O O . ASP A 1 95 ? 13.285 -0.374 -13.832 1.00 83.75 95 ASP A O 1
ATOM 712 N N . ASN A 1 96 ? 15.514 -0.550 -13.599 1.00 85.94 96 ASN A N 1
ATOM 713 C CA . ASN A 1 96 ? 15.625 -2.001 -13.725 1.00 85.94 96 ASN A CA 1
ATOM 714 C C . ASN A 1 96 ? 16.282 -2.588 -12.468 1.00 85.94 96 ASN A C 1
ATOM 716 O O . ASN A 1 96 ? 17.096 -3.511 -12.543 1.00 85.94 96 ASN A O 1
ATOM 720 N N . SER A 1 97 ? 16.036 -1.968 -11.314 1.00 87.00 97 SER A N 1
ATOM 721 C CA . SER A 1 97 ? 16.681 -2.341 -10.054 1.00 87.00 97 SER A CA 1
ATOM 722 C C . SER A 1 97 ? 16.342 -3.765 -9.624 1.00 87.00 97 SER A C 1
ATOM 724 O O . SER A 1 97 ? 17.169 -4.429 -9.009 1.00 87.00 97 SER A O 1
ATOM 726 N N . ASP A 1 98 ? 15.146 -4.221 -9.976 1.00 86.19 98 ASP A N 1
ATOM 727 C CA . ASP A 1 98 ? 14.632 -5.571 -9.769 1.00 86.19 98 ASP A CA 1
ATOM 728 C C . ASP A 1 98 ? 15.339 -6.638 -10.625 1.00 86.19 98 ASP A C 1
ATOM 730 O O . ASP A 1 98 ? 15.429 -7.789 -10.210 1.00 86.19 98 ASP A O 1
ATOM 734 N N . GLU A 1 99 ? 15.925 -6.247 -11.762 1.00 88.44 99 GLU A N 1
ATOM 735 C CA . GLU A 1 99 ? 16.585 -7.146 -12.728 1.00 88.44 99 GLU A CA 1
ATOM 736 C C . GLU A 1 99 ? 18.118 -7.005 -12.769 1.00 88.44 99 GLU A C 1
ATOM 738 O O . GLU A 1 99 ? 18.828 -7.840 -13.326 1.00 88.44 99 GLU A O 1
ATOM 743 N N . SER A 1 100 ? 18.663 -5.913 -12.228 1.00 81.94 100 SER A N 1
ATOM 744 C CA . SER A 1 100 ? 20.094 -5.579 -12.336 1.00 81.94 100 SER A CA 1
ATOM 745 C C . SER A 1 100 ? 20.967 -6.134 -11.211 1.00 81.94 100 SER A C 1
ATOM 747 O O . SER A 1 100 ? 22.192 -6.031 -11.302 1.00 81.94 100 SER A O 1
ATOM 749 N N . GLN A 1 101 ? 20.364 -6.707 -10.165 1.00 68.44 101 GLN A N 1
ATOM 750 C CA . GLN A 1 101 ? 21.073 -7.338 -9.047 1.00 68.44 101 GLN A CA 1
ATOM 751 C C . GLN A 1 101 ? 20.593 -8.769 -8.768 1.00 68.44 101 GLN A C 1
ATOM 753 O O . GLN A 1 101 ? 20.311 -9.133 -7.626 1.00 68.44 101 GLN A O 1
ATOM 758 N N . CYS A 1 102 ? 20.596 -9.580 -9.827 1.00 70.94 102 CYS A N 1
ATOM 759 C CA . CYS A 1 102 ? 20.978 -10.987 -9.733 1.00 70.94 102 CYS A CA 1
ATOM 760 C C . CYS A 1 102 ? 22.458 -11.173 -10.116 1.00 70.94 102 CYS A C 1
ATOM 762 O O . CYS A 1 102 ? 23.055 -12.151 -9.627 1.00 70.94 102 CYS A O 1
#

InterPro domains:
  IPR002172 Low-density lipoprotein (LDL) receptor class A repeat [PF00057] (1-23)
  IPR002172 Low-density lipoprotein (LDL) receptor class A repeat [PF00057] (26-61)
  IPR002172 Low-density lipoprotein (LDL) receptor class A repeat [PF00057] (62-102)
  IPR002172 Low-density lipoprotein (LDL) receptor class A repeat [PR00261] (37-58)
  IPR002172 Low-density lipoprotein (LDL) receptor class A repeat [PR00261] (73-94)
  IPR002172 Low-density lipoprotein (LDL) receptor class A repeat [PS50068] (26-62)
  IPR002172 Low-density lipoprotein (LDL) receptor class A repeat [PS50068] (61-102)
  IPR002172 Low-density lipoprotein (LDL) receptor class A repeat [SM00192] (1-25)
  IPR002172 Low-density lipoprotein (LDL) receptor class A repeat [SM00192] (26-61)
  IPR002172 Low-density lipoprotein (LDL) receptor class A repeat [SM00192] (62-102)
  IPR002172 Low-density lipoprotein (LDL) receptor class A repeat [cd00112] (27-61)
  IPR023415 Low-density lipoprotein (LDL) receptor class A, conserved site [PS01209] (39-62)
  IPR036055 LDL receptor-like superfamily [G3DSA:4.10.400.10] (1-29)
  IPR036055 LDL receptor-like superfamily [G3DSA:4.10.400.10] (30-61)
  IPR036055 LDL receptor-like superfamily [G3DSA:4.10.400.10] (62-102)
  IPR036055 LDL receptor-like superfamily [SSF57424] (1-24)
  IPR036055 LDL receptor-like superfamily [SSF57424] (25-63)
  IPR036055 LDL receptor-like superfamily [SSF57424] (61-102)
  IPR051221 Low-density lipoprotein receptor-related [PTHR22722] (1-102)

Organism: Helobdella robusta (NCBI:txid6412)

pLDDT: mean 77.42, std 7.48, range [56.53, 88.62]